Protein AF-A0A2V6ACU4-F1 (afdb_monomer_lite)

pLDDT: mean 96.36, std 3.29, range [77.06, 98.81]

Sequence (181 aa):
MYVSWNDFAVGGGALFVRVSTDNGLTWTPHQLTTGTPFIRDVQITGDLVTGDVYVAGMDEGGGGLAGPRSNLMFRSTDGGNTWTNTYTGPTFSGPGTGLCDSNSYFATMFGTYWRHMGWGEPAAFNHVVSYVYAQHGAGADAGDVFYIRSTDSGQTFSAPLKLNTDTTTRPQWQPNLSVSP

Radius of gyration: 16.48 Å; chains: 1; bounding box: 37×34×44 Å

Foldseek 3Di:
DKDWFFDCVFLRTWIKMWADPPVPPDTDIDTDGRVVPPKGFQDKEAAPPQRKIKTKIKRLQQAAFADQIWIWIWMDNDRPPDIDTQDIGGGAGFAAPAAAPVDRNFHHHPPNDHTDGFGWEWYHYDQKIKIKTWGADPDLQRIFIWIWMDNHNRNDIDDTDTDDDDPDSRHDGDDYDYDDD

Secondary structure (DSSP, 8-state):
-EEEEEETTSTTTEEEEEE-SSTTS--EEEE---SSS-EEEEEEEEBTTT--EEEEEEE-TTSTTT--BEEEEEEESSTTS--EEEEEPPPBPPP-SEEETTEEEEEESSTTS-B--S-EEEEEETTEEEEEEEE--STT---EEEEEEESSTTSS-PPPEE----SS-PPP---------

Structure (mmCIF, N/CA/C/O backbone):
data_AF-A0A2V6ACU4-F1
#
_entry.id   AF-A0A2V6ACU4-F1
#
loop_
_atom_site.group_PDB
_atom_site.id
_atom_site.type_symbol
_atom_site.label_atom_id
_atom_site.label_alt_id
_atom_site.label_comp_id
_atom_site.label_asym_id
_atom_site.label_entity_id
_atom_site.label_seq_id
_atom_site.pdbx_PDB_ins_code
_atom_site.Cartn_x
_atom_site.Cartn_y
_atom_site.Cartn_z
_atom_site.occupancy
_atom_site.B_iso_or_equiv
_atom_site.auth_seq_id
_atom_site.auth_comp_id
_atom_site.auth_asym_id
_atom_site.auth_atom_id
_atom_site.pdbx_PDB_model_num
ATOM 1 N N . MET A 1 1 ? -15.542 4.343 11.867 1.00 96.69 1 MET A N 1
ATOM 2 C CA . MET A 1 1 ? -14.751 5.086 10.859 1.00 96.69 1 MET A CA 1
ATOM 3 C C . MET A 1 1 ? -13.282 4.934 11.194 1.00 96.69 1 MET A C 1
ATOM 5 O O . MET A 1 1 ? -12.945 4.947 12.373 1.00 96.69 1 MET A O 1
ATOM 9 N N . TYR A 1 2 ? -12.436 4.810 10.175 1.00 98.19 2 TYR A N 1
ATOM 10 C CA . TYR A 1 2 ? -10.999 4.599 10.325 1.00 98.19 2 TYR A CA 1
ATOM 11 C C . TYR A 1 2 ? -10.250 5.554 9.400 1.00 98.19 2 TYR A C 1
ATOM 13 O O . TYR A 1 2 ? -10.695 5.786 8.278 1.00 98.19 2 TYR A O 1
ATOM 21 N N . VAL A 1 3 ? -9.139 6.110 9.876 1.00 98.12 3 VAL A N 1
ATOM 22 C CA . VAL A 1 3 ? -8.215 6.930 9.079 1.00 98.12 3 VAL A CA 1
ATOM 23 C C . VAL A 1 3 ? -6.801 6.489 9.422 1.00 98.12 3 VAL A C 1
ATOM 25 O O . VAL A 1 3 ? -6.500 6.378 10.609 1.00 98.12 3 VAL A O 1
ATOM 28 N N . SER A 1 4 ? -5.953 6.256 8.422 1.00 98.50 4 SER A N 1
ATOM 29 C CA . SER A 1 4 ? -4.533 5.939 8.596 1.00 98.50 4 SER A CA 1
ATOM 30 C C . SER A 1 4 ? -3.637 7.020 7.985 1.00 98.50 4 SER A C 1
ATOM 32 O O . SER A 1 4 ? -4.083 7.783 7.127 1.00 98.50 4 SER A O 1
ATOM 34 N N . TRP A 1 5 ? -2.425 7.174 8.526 1.00 98.56 5 TRP A N 1
ATOM 35 C CA . TRP A 1 5 ? -1.389 8.075 8.004 1.00 98.56 5 TRP A CA 1
ATOM 36 C C . TRP A 1 5 ? -0.023 7.767 8.632 1.00 98.56 5 TRP A C 1
ATOM 38 O O . TRP A 1 5 ? 0.079 7.076 9.649 1.00 98.56 5 TRP A O 1
ATOM 48 N N . ASN A 1 6 ? 1.040 8.346 8.067 1.00 98.25 6 ASN A N 1
ATOM 49 C CA . ASN A 1 6 ? 2.339 8.435 8.735 1.00 98.25 6 ASN A CA 1
ATOM 50 C C . ASN A 1 6 ? 2.443 9.702 9.596 1.00 98.25 6 ASN A C 1
ATOM 52 O O . ASN A 1 6 ? 2.378 10.814 9.068 1.00 98.25 6 ASN A O 1
ATOM 56 N N . ASP A 1 7 ? 2.675 9.554 10.899 1.00 98.06 7 ASP A N 1
ATOM 57 C CA . ASP A 1 7 ? 3.031 10.652 11.798 1.00 98.06 7 ASP A CA 1
ATOM 58 C C . ASP A 1 7 ? 4.554 10.866 11.816 1.00 98.06 7 ASP A C 1
ATOM 60 O O . ASP A 1 7 ? 5.316 10.119 12.437 1.00 98.06 7 ASP A O 1
ATOM 64 N N . PHE A 1 8 ? 5.006 11.914 11.126 1.00 97.00 8 PHE A N 1
ATOM 65 C CA . PHE A 1 8 ? 6.423 12.276 11.029 1.00 97.00 8 PHE A CA 1
ATOM 66 C C . PHE A 1 8 ? 7.002 12.887 12.313 1.00 97.00 8 PHE A C 1
ATOM 68 O O . PHE A 1 8 ? 8.222 13.021 12.411 1.00 97.00 8 PHE A O 1
ATOM 75 N N . ALA A 1 9 ? 6.173 13.215 13.311 1.00 97.38 9 ALA A N 1
ATOM 76 C CA .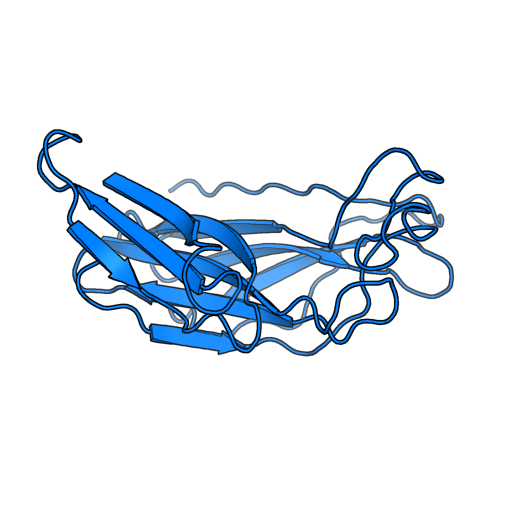 ALA A 1 9 ? 6.659 13.629 14.626 1.00 97.38 9 ALA A CA 1
ATOM 77 C C . ALA A 1 9 ? 7.165 12.441 15.468 1.00 97.38 9 ALA A C 1
ATOM 79 O O . ALA A 1 9 ? 7.879 12.649 16.449 1.00 97.38 9 ALA A O 1
ATOM 80 N N . VAL A 1 10 ? 6.839 11.199 15.085 1.00 97.94 10 VAL A N 1
ATOM 81 C CA . VAL A 1 10 ? 7.218 9.980 15.812 1.00 97.94 10 VAL A CA 1
ATOM 82 C C . VAL A 1 10 ? 8.176 9.147 14.965 1.00 97.94 10 VAL A C 1
ATOM 84 O O . VAL A 1 10 ? 7.810 8.635 13.908 1.00 97.94 10 VAL A O 1
ATOM 87 N N . GLY A 1 11 ? 9.428 9.029 15.418 1.00 95.06 11 GLY A N 1
ATOM 88 C CA . GLY A 1 11 ? 10.440 8.163 14.796 1.00 95.06 11 GLY A CA 1
ATOM 89 C C . GLY A 1 11 ? 10.733 8.451 13.319 1.00 95.06 11 GLY A C 1
ATOM 90 O O . GLY A 1 11 ? 11.229 7.574 12.628 1.00 95.06 11 GLY A O 1
ATOM 91 N N . GLY A 1 12 ? 10.412 9.650 12.817 1.00 93.75 12 GLY A N 1
ATOM 92 C CA . GLY A 1 12 ? 10.589 10.013 11.408 1.00 93.75 12 GLY A CA 1
ATOM 93 C C . GLY A 1 12 ? 9.484 9.525 10.462 1.00 93.75 12 GLY A C 1
ATOM 94 O O . GLY A 1 12 ? 9.652 9.662 9.253 1.00 93.75 12 GLY A O 1
ATOM 95 N N . GLY A 1 13 ? 8.364 8.997 10.978 1.00 97.19 13 GLY A N 1
ATOM 96 C CA . GLY A 1 13 ? 7.211 8.586 10.164 1.00 97.19 13 GLY A CA 1
ATOM 97 C C . GLY A 1 13 ? 6.534 7.294 10.624 1.00 97.19 13 GLY A C 1
ATOM 98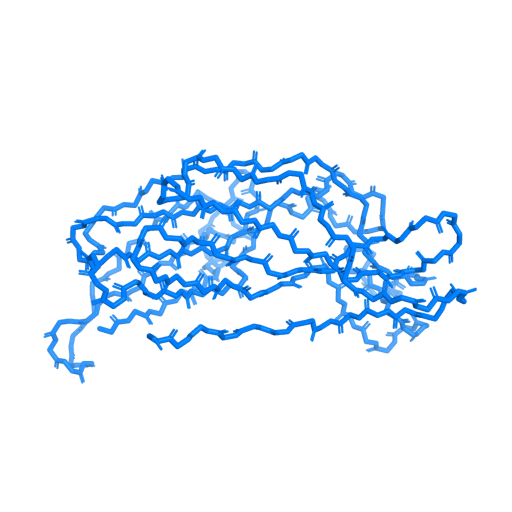 O O . GLY A 1 13 ? 6.348 6.379 9.826 1.00 97.19 13 GLY A O 1
ATOM 99 N N . ALA A 1 14 ? 6.167 7.191 11.899 1.00 98.31 14 ALA A N 1
ATOM 100 C CA . ALA A 1 14 ? 5.407 6.053 12.413 1.00 98.31 14 ALA A CA 1
ATOM 101 C C . ALA A 1 14 ? 4.034 5.922 11.736 1.00 98.31 14 ALA A C 1
ATOM 103 O O . ALA A 1 14 ? 3.378 6.920 11.452 1.00 98.31 14 ALA A O 1
ATOM 104 N N . LEU A 1 15 ? 3.576 4.695 11.502 1.00 98.50 15 LEU A N 1
ATOM 105 C CA . LEU A 1 15 ? 2.238 4.413 10.987 1.00 98.50 15 LEU A CA 1
ATOM 106 C C . LEU A 1 15 ? 1.217 4.527 12.123 1.00 98.50 15 LEU A C 1
ATOM 108 O O . LEU A 1 15 ? 1.403 3.933 13.188 1.00 98.50 15 LEU A O 1
ATOM 112 N N . PHE A 1 16 ? 0.141 5.266 11.884 1.00 98.50 16 PHE A N 1
ATOM 113 C CA . PHE A 1 16 ? -0.937 5.507 12.835 1.00 98.50 16 PHE A CA 1
ATOM 114 C C . PHE A 1 16 ? -2.301 5.216 12.222 1.00 98.50 16 PHE A C 1
ATOM 116 O O . PHE A 1 16 ? -2.499 5.348 11.017 1.00 98.50 16 PHE A O 1
ATOM 123 N N . VAL A 1 17 ? -3.253 4.887 13.094 1.00 98.62 17 VAL A N 1
ATOM 124 C CA . VAL A 1 17 ? -4.685 4.859 12.806 1.00 98.62 17 VAL A CA 1
ATOM 125 C C . VAL A 1 17 ? -5.423 5.691 13.854 1.00 98.62 17 VAL A C 1
ATOM 127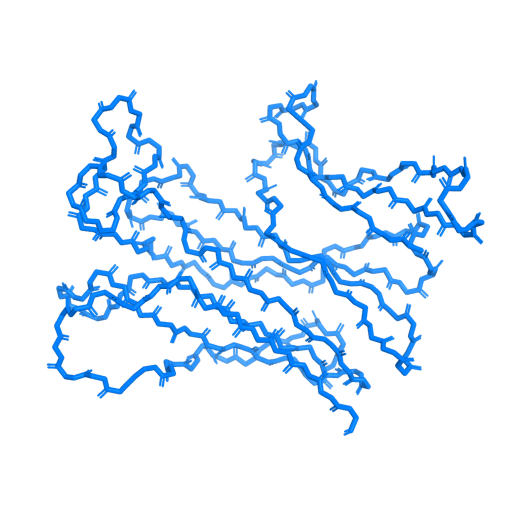 O O . VAL A 1 17 ? -5.065 5.693 15.031 1.00 98.62 17 VAL A O 1
ATOM 130 N N . ARG A 1 18 ? -6.488 6.388 13.455 1.00 98.12 18 ARG A N 1
ATOM 131 C CA . ARG A 1 18 ? -7.514 6.905 14.368 1.00 98.12 18 ARG A CA 1
ATOM 132 C C . ARG A 1 18 ? -8.840 6.223 14.097 1.00 98.12 18 ARG A C 1
ATOM 134 O O . ARG A 1 18 ? -9.245 6.067 12.945 1.00 98.12 18 ARG A O 1
ATOM 141 N N . VAL A 1 19 ? -9.519 5.862 15.178 1.00 98.38 19 VAL A N 1
ATOM 142 C CA . VAL A 1 19 ? -10.801 5.160 15.154 1.00 98.38 19 VAL A CA 1
ATOM 143 C C . VAL A 1 19 ? -11.874 6.059 15.742 1.00 98.38 19 VAL A C 1
ATOM 145 O O . VAL A 1 19 ? -11.683 6.627 16.814 1.00 98.38 19 VAL A O 1
ATOM 148 N N . SER A 1 20 ? -13.006 6.164 15.054 1.00 98.06 20 SER A N 1
ATOM 149 C CA . SER A 1 20 ? -14.219 6.784 15.586 1.00 98.06 20 SER A CA 1
ATOM 150 C C . SER A 1 20 ? -15.378 5.796 15.538 1.00 98.06 20 SER A C 1
ATOM 152 O O . SER A 1 20 ? -15.637 5.167 14.503 1.00 98.06 20 SER A O 1
ATOM 154 N N . THR A 1 21 ? -16.089 5.688 16.656 1.00 96.31 21 THR A N 1
ATOM 155 C CA . THR A 1 21 ? -17.291 4.857 16.835 1.00 96.31 21 THR A CA 1
ATOM 156 C C . THR A 1 21 ? -18.567 5.692 16.964 1.00 96.31 21 THR A C 1
ATOM 158 O O . THR A 1 21 ? -19.654 5.141 17.105 1.00 96.31 21 THR A O 1
ATOM 161 N N . ASP A 1 22 ? -18.451 7.017 16.876 1.00 97.00 22 ASP A N 1
ATOM 162 C CA . ASP A 1 22 ? -19.513 7.994 17.120 1.00 97.00 22 ASP A CA 1
ATOM 163 C C . ASP A 1 22 ? -19.702 8.948 15.928 1.00 97.00 22 ASP A C 1
ATOM 165 O O . ASP A 1 22 ? -19.968 10.137 16.088 1.00 97.00 22 ASP A O 1
ATOM 169 N N . ASN A 1 23 ? -19.576 8.412 14.710 1.00 96.00 23 ASN A N 1
ATOM 170 C CA . ASN A 1 23 ? -19.744 9.147 13.448 1.00 96.00 23 ASN A CA 1
ATOM 171 C C . ASN A 1 23 ? -18.800 10.356 13.294 1.00 96.00 23 ASN A C 1
ATOM 173 O O . ASN A 1 23 ? -19.163 11.370 12.701 1.00 96.00 23 ASN A O 1
ATOM 177 N N . GLY A 1 24 ? -17.577 10.239 13.809 1.00 97.62 24 GLY A N 1
ATOM 178 C CA . GLY A 1 24 ? -16.514 11.230 13.652 1.00 97.62 24 GLY A CA 1
ATOM 179 C C . GLY A 1 24 ? -16.494 12.330 14.712 1.00 97.62 24 GLY A C 1
ATOM 180 O O . GLY A 1 24 ? -15.697 13.259 14.565 1.00 97.62 24 GLY A O 1
ATOM 181 N N . LEU A 1 25 ? -17.324 12.245 15.761 1.00 98.00 25 LEU A N 1
ATOM 182 C CA . LEU A 1 25 ? -17.346 13.227 16.852 1.00 98.00 25 LEU A CA 1
ATOM 183 C C . LEU A 1 25 ? -16.102 13.114 17.744 1.00 98.00 25 LEU A C 1
ATOM 185 O O . LEU A 1 25 ? -15.526 14.135 18.124 1.00 98.00 25 LEU A O 1
ATOM 189 N N . THR A 1 26 ? -15.653 11.895 18.040 1.00 98.12 26 THR A N 1
ATOM 190 C CA . THR A 1 26 ? -14.419 11.626 18.783 1.00 98.12 26 THR A CA 1
ATOM 191 C C . THR A 1 26 ? -13.554 10.591 18.070 1.00 98.12 26 THR A C 1
ATOM 193 O O . THR A 1 26 ? -14.033 9.780 17.277 1.00 98.12 26 THR A O 1
ATOM 196 N N . TRP A 1 27 ? -12.242 10.659 18.319 1.00 98.31 27 TRP A N 1
ATOM 197 C CA . TRP A 1 27 ? -11.245 9.819 17.659 1.00 98.31 27 TRP A CA 1
ATOM 198 C C . TRP A 1 27 ? -10.205 9.309 18.655 1.00 98.31 27 TRP A C 1
ATOM 200 O O . TRP A 1 27 ? -9.500 10.109 19.274 1.00 98.31 27 TRP A O 1
ATOM 210 N N . THR A 1 28 ? -10.054 7.991 18.746 1.00 98.25 28 THR A N 1
ATOM 211 C CA . THR A 1 28 ? -9.015 7.332 19.549 1.00 98.25 28 THR A CA 1
ATOM 212 C C . THR A 1 28 ? -7.798 7.023 18.671 1.00 98.25 28 THR A C 1
ATOM 214 O O . THR A 1 28 ? -7.969 6.406 17.616 1.00 98.25 28 THR A O 1
ATOM 217 N N . PRO A 1 29 ? -6.578 7.468 19.033 1.00 97.62 29 PRO A N 1
ATOM 218 C CA . PRO A 1 29 ? -5.369 7.190 18.261 1.00 97.62 29 PRO A CA 1
ATOM 219 C C . PRO A 1 29 ? -4.735 5.840 18.621 1.00 97.62 29 PRO A C 1
ATOM 221 O O . PRO A 1 29 ? -4.661 5.471 19.790 1.00 97.62 29 PRO A O 1
ATOM 224 N N . HIS A 1 30 ? -4.191 5.159 17.614 1.00 98.19 30 HIS A N 1
ATOM 225 C CA . HIS A 1 30 ? -3.452 3.906 17.735 1.00 98.19 30 HIS A CA 1
ATOM 226 C C . HIS A 1 30 ? -2.182 3.975 16.880 1.00 98.19 30 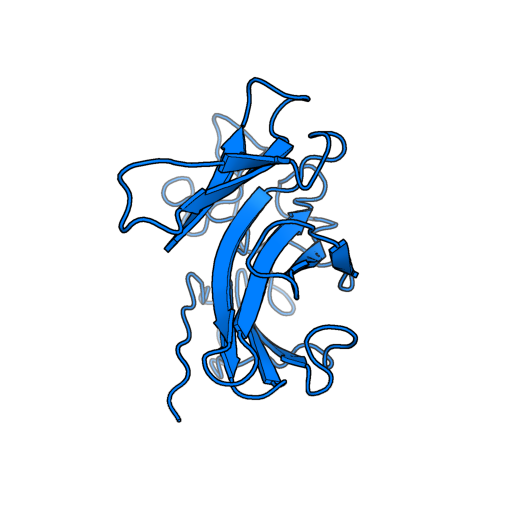HIS A C 1
ATOM 228 O O . HIS A 1 30 ? -2.241 4.261 15.685 1.00 98.19 30 HIS A O 1
ATOM 234 N N . GLN A 1 31 ? -1.030 3.719 17.496 1.00 98.19 31 GLN A N 1
ATOM 235 C CA . GLN A 1 31 ? 0.261 3.640 16.815 1.00 98.19 31 GLN A CA 1
ATOM 236 C C . GLN A 1 31 ? 0.522 2.193 16.380 1.00 98.19 31 GLN A C 1
ATOM 238 O O . GLN A 1 31 ? 0.488 1.292 17.214 1.00 98.19 31 GLN A O 1
ATOM 243 N N . LEU A 1 32 ? 0.795 1.968 15.094 1.00 98.50 32 LEU A N 1
ATOM 244 C CA . LEU A 1 32 ? 1.036 0.636 14.521 1.00 98.50 32 LEU A CA 1
ATOM 245 C C . LEU A 1 32 ? 2.533 0.320 14.407 1.00 98.50 32 LEU A C 1
ATOM 247 O O . LEU A 1 32 ? 2.934 -0.833 14.549 1.00 98.50 32 LEU A O 1
ATOM 251 N N . THR A 1 33 ? 3.368 1.331 14.148 1.00 98.50 33 THR A N 1
ATOM 252 C CA . THR A 1 33 ? 4.829 1.173 14.034 1.00 98.50 33 THR A CA 1
ATOM 253 C C . THR A 1 33 ? 5.568 2.270 14.791 1.00 98.50 33 THR A C 1
ATOM 255 O O . THR A 1 33 ? 4.984 3.267 15.199 1.00 98.50 33 THR A O 1
ATOM 258 N N . THR A 1 34 ? 6.870 2.105 15.013 1.00 97.44 34 THR A N 1
ATOM 259 C CA . THR A 1 34 ? 7.704 3.069 15.758 1.00 97.44 34 THR A CA 1
ATOM 260 C C . THR A 1 34 ? 8.276 4.191 14.891 1.00 97.44 34 THR A C 1
ATOM 262 O O . THR A 1 34 ? 8.815 5.147 15.439 1.00 97.44 34 THR A O 1
ATOM 265 N N . GLY A 1 35 ? 8.183 4.072 13.561 1.00 95.81 35 GLY A N 1
ATOM 266 C CA . GLY A 1 35 ? 8.885 4.923 12.590 1.00 95.81 35 GLY A CA 1
ATOM 267 C C . GLY A 1 35 ? 10.276 4.406 12.198 1.00 95.81 35 GLY A C 1
ATOM 268 O O . GLY A 1 35 ? 10.830 4.861 11.201 1.00 95.81 35 GLY A O 1
ATOM 269 N N . THR A 1 36 ? 10.801 3.400 12.913 1.00 94.25 36 THR A N 1
ATOM 270 C CA . THR A 1 36 ? 12.097 2.767 12.622 1.00 94.25 36 THR A CA 1
ATOM 271 C C . THR A 1 36 ? 11.947 1.237 12.566 1.00 94.25 36 THR A C 1
ATOM 273 O O . THR A 1 36 ? 11.817 0.617 13.626 1.00 94.25 36 THR A O 1
ATOM 276 N N . PRO A 1 37 ? 11.994 0.600 11.377 1.00 94.69 37 PRO A N 1
ATOM 277 C CA . PRO A 1 37 ? 12.134 1.219 10.055 1.00 94.69 37 PRO A CA 1
ATOM 278 C C . PRO A 1 37 ? 10.903 2.053 9.663 1.00 94.69 37 PRO A C 1
ATOM 280 O O . PRO A 1 37 ? 9.819 1.890 10.231 1.00 94.69 37 PRO A O 1
ATOM 283 N N . PHE A 1 38 ? 11.075 2.946 8.685 1.00 97.06 38 PHE A N 1
ATOM 284 C CA . PHE A 1 38 ? 9.966 3.720 8.135 1.00 97.06 38 PHE A CA 1
ATOM 285 C C . PHE A 1 38 ? 9.046 2.796 7.329 1.00 97.06 38 PHE A C 1
ATOM 287 O O . PHE A 1 38 ? 9.449 2.251 6.303 1.00 97.06 38 PHE A O 1
ATOM 294 N N . ILE A 1 39 ? 7.805 2.650 7.793 1.00 98.25 39 ILE A N 1
ATOM 295 C CA . ILE A 1 39 ? 6.750 1.922 7.086 1.00 98.25 39 ILE A CA 1
ATOM 296 C C . ILE A 1 39 ? 5.749 2.945 6.582 1.00 98.25 39 ILE A C 1
ATOM 298 O O . ILE A 1 39 ? 5.029 3.552 7.375 1.00 98.25 39 ILE A O 1
ATOM 302 N N . ARG A 1 40 ? 5.695 3.135 5.269 1.00 98.06 40 ARG A N 1
ATOM 303 C CA . ARG A 1 40 ? 4.747 4.045 4.645 1.00 98.06 40 ARG A CA 1
ATOM 304 C C . ARG A 1 40 ? 3.321 3.526 4.792 1.00 98.06 40 ARG A C 1
ATOM 306 O O . ARG A 1 40 ? 3.058 2.365 4.496 1.00 98.06 40 ARG A O 1
ATOM 313 N N . ASP A 1 41 ? 2.421 4.420 5.176 1.00 98.50 41 ASP A N 1
ATOM 314 C CA . ASP A 1 41 ? 0.981 4.245 5.033 1.00 98.50 41 ASP A CA 1
ATOM 315 C C . ASP A 1 41 ? 0.621 4.181 3.547 1.00 98.50 41 ASP A C 1
ATOM 317 O O . ASP A 1 41 ? 0.914 5.116 2.794 1.00 98.50 41 ASP A O 1
ATOM 321 N N . VAL A 1 42 ? 0.040 3.062 3.115 1.00 98.12 42 VAL A N 1
ATOM 322 C CA . VAL A 1 42 ? -0.405 2.896 1.731 1.00 98.12 42 VAL A CA 1
ATOM 323 C C . VAL A 1 42 ? -1.884 3.229 1.637 1.00 98.12 42 VAL A C 1
ATOM 325 O O . VAL A 1 42 ? -2.216 4.237 1.020 1.00 98.12 42 VAL A O 1
ATOM 328 N N . GLN A 1 43 ? -2.743 2.399 2.233 1.00 97.94 43 GLN A N 1
ATOM 329 C CA . GLN A 1 43 ? -4.205 2.516 2.221 1.00 97.94 43 GLN A CA 1
ATOM 330 C C . GLN A 1 43 ? -4.824 1.639 3.325 1.00 97.94 43 GLN A C 1
ATOM 332 O O . GLN A 1 43 ? -4.162 0.757 3.879 1.00 97.94 43 GLN A O 1
ATOM 337 N N . ILE A 1 44 ? -6.113 1.841 3.607 1.00 98.50 44 ILE A N 1
ATOM 338 C CA . ILE A 1 44 ? -6.884 1.131 4.638 1.00 98.50 44 ILE A CA 1
ATOM 339 C C . ILE A 1 44 ? -8.209 0.601 4.069 1.00 98.50 44 ILE A C 1
ATOM 341 O O . ILE A 1 44 ? -8.887 1.293 3.318 1.00 98.50 44 ILE A O 1
ATOM 345 N N . THR A 1 45 ? -8.615 -0.608 4.464 1.00 98.19 45 THR A N 1
ATOM 346 C CA . THR A 1 45 ? -9.897 -1.226 4.074 1.00 98.19 45 THR A CA 1
ATOM 347 C C . THR A 1 45 ? -10.534 -1.973 5.246 1.00 98.19 45 THR A C 1
ATOM 349 O O . THR A 1 45 ? -9.842 -2.424 6.156 1.00 98.19 45 THR A O 1
ATOM 352 N N . GLY A 1 46 ? -11.857 -2.146 5.216 1.00 97.62 46 GLY A N 1
ATOM 353 C CA . GLY A 1 46 ? -12.586 -3.039 6.123 1.00 97.62 46 GLY A CA 1
ATOM 354 C C . GLY A 1 46 ? -13.119 -4.274 5.399 1.00 97.62 46 GLY A C 1
ATOM 355 O O . GLY A 1 46 ? -13.383 -4.214 4.200 1.00 97.62 46 GLY A O 1
ATOM 356 N N . ASP A 1 47 ? -13.290 -5.372 6.128 1.00 98.00 47 ASP A N 1
ATOM 357 C CA . ASP A 1 47 ? -14.067 -6.536 5.704 1.00 98.00 47 ASP A CA 1
ATOM 358 C C . ASP A 1 47 ? -15.492 -6.403 6.256 1.00 98.00 47 ASP A C 1
ATOM 360 O O . ASP A 1 47 ? -15.716 -6.437 7.468 1.00 98.00 47 ASP A O 1
ATOM 364 N N . LEU A 1 48 ? -16.468 -6.238 5.361 1.00 95.62 48 LEU A N 1
ATOM 365 C CA . LEU A 1 48 ? -17.867 -6.036 5.743 1.00 95.62 48 LEU A CA 1
ATOM 366 C C . LEU A 1 48 ? -18.465 -7.235 6.499 1.00 95.62 48 LEU A C 1
ATOM 368 O O . LEU A 1 48 ? -19.389 -7.052 7.288 1.00 95.62 48 LEU A O 1
ATOM 372 N N . VAL A 1 49 ? -17.980 -8.452 6.242 1.00 97.62 49 VAL A N 1
ATOM 373 C CA . VAL A 1 49 ? -18.564 -9.677 6.802 1.00 97.62 49 VAL A CA 1
ATOM 374 C C . VAL A 1 49 ? -17.983 -9.979 8.176 1.00 97.62 49 VAL A C 1
ATOM 376 O O . VAL A 1 49 ? -18.731 -10.323 9.090 1.00 97.62 49 VAL A O 1
ATOM 379 N N . THR A 1 50 ? -16.666 -9.847 8.337 1.00 97.75 50 THR A N 1
ATOM 380 C CA . THR A 1 50 ? -15.991 -10.190 9.599 1.00 97.75 50 THR A CA 1
ATOM 381 C C . THR A 1 50 ? -15.886 -9.007 10.560 1.00 97.75 50 THR A C 1
ATOM 383 O O . THR A 1 50 ? -15.767 -9.211 11.766 1.00 97.75 50 THR A O 1
ATOM 386 N N . GLY A 1 51 ? -15.939 -7.775 10.045 1.00 97.25 51 GLY A N 1
ATOM 387 C CA . GLY A 1 51 ? -15.648 -6.562 10.809 1.00 97.25 51 GLY A CA 1
ATOM 388 C C . GLY A 1 51 ? -14.151 -6.310 11.017 1.00 97.25 51 GLY A C 1
ATOM 389 O O . GLY A 1 51 ? -13.793 -5.359 11.714 1.00 97.25 51 GLY A O 1
ATOM 390 N N . ASP A 1 52 ? -13.281 -7.132 10.423 1.00 98.56 52 ASP A N 1
ATOM 391 C CA . ASP A 1 52 ? -11.838 -6.911 10.461 1.00 98.56 52 ASP A CA 1
ATOM 392 C C . ASP A 1 52 ? -11.457 -5.653 9.677 1.00 98.56 52 ASP A C 1
ATOM 394 O O . ASP A 1 52 ? -12.082 -5.297 8.675 1.00 98.56 52 ASP A O 1
ATOM 398 N N . VAL A 1 53 ? -10.380 -5.000 10.102 1.00 98.69 53 VAL A N 1
ATOM 399 C CA . VAL A 1 53 ? -9.834 -3.823 9.420 1.00 98.69 53 VAL A CA 1
ATOM 400 C C . VAL A 1 53 ? -8.379 -4.069 9.081 1.00 98.69 53 VAL A C 1
ATOM 402 O O . VAL A 1 53 ? -7.626 -4.597 9.897 1.00 98.69 53 VAL A O 1
ATOM 405 N N . TYR A 1 54 ? -7.987 -3.668 7.879 1.00 98.75 54 TYR A N 1
ATOM 406 C CA . TYR A 1 54 ? -6.673 -3.909 7.311 1.00 98.75 54 TYR A CA 1
ATOM 407 C C . TYR A 1 54 ? -6.020 -2.599 6.889 1.00 98.75 54 TYR A C 1
ATOM 409 O O . TYR A 1 54 ? -6.645 -1.796 6.202 1.00 98.75 54 TYR A O 1
ATOM 417 N N . VAL A 1 55 ? -4.754 -2.409 7.250 1.00 98.81 55 VAL A N 1
ATOM 418 C CA . VAL A 1 55 ? -3.911 -1.321 6.742 1.00 98.81 55 VAL A CA 1
ATOM 419 C C . VAL A 1 55 ? -2.789 -1.935 5.922 1.00 98.81 55 VAL A C 1
ATOM 421 O O . VAL A 1 55 ? -1.980 -2.708 6.444 1.00 98.81 55 VAL A O 1
ATOM 424 N N . ALA A 1 56 ? -2.733 -1.580 4.642 1.00 98.75 56 ALA A N 1
ATOM 425 C CA . ALA A 1 56 ? -1.583 -1.868 3.808 1.00 98.75 56 ALA A CA 1
ATOM 426 C C . ALA A 1 56 ? -0.460 -0.889 4.165 1.00 98.75 56 ALA A C 1
ATOM 428 O O . ALA A 1 56 ? -0.656 0.328 4.205 1.00 98.75 56 ALA A O 1
ATOM 429 N N . GLY A 1 57 ? 0.725 -1.434 4.414 1.00 98.62 57 GLY A N 1
ATOM 430 C CA . GLY A 1 57 ? 1.944 -0.665 4.616 1.00 98.62 57 GLY A CA 1
ATOM 431 C C . GLY A 1 57 ? 3.016 -1.061 3.610 1.00 98.62 57 GLY A C 1
ATOM 432 O O . GLY A 1 57 ? 2.941 -2.118 2.984 1.00 98.62 57 GLY A O 1
ATOM 433 N N . MET A 1 58 ? 4.044 -0.232 3.474 1.00 98.56 58 MET A N 1
ATOM 434 C CA . MET A 1 58 ? 5.225 -0.568 2.682 1.00 98.56 58 MET A CA 1
ATOM 435 C C . MET A 1 58 ? 6.497 -0.168 3.419 1.00 98.56 58 MET A C 1
ATOM 437 O O . MET A 1 58 ? 6.682 1.004 3.742 1.00 98.56 58 MET A O 1
ATOM 441 N N . ASP A 1 59 ? 7.397 -1.126 3.628 1.00 98.06 59 ASP A N 1
ATOM 442 C CA . ASP A 1 59 ? 8.797 -0.790 3.861 1.00 98.06 59 ASP A CA 1
ATOM 443 C C . ASP A 1 59 ? 9.392 -0.385 2.510 1.00 98.06 59 ASP A C 1
ATOM 445 O O . ASP A 1 59 ? 9.471 -1.196 1.583 1.00 98.06 59 ASP A O 1
ATOM 449 N N . GLU A 1 60 ? 9.754 0.888 2.368 1.00 97.06 60 GLU A N 1
ATOM 450 C CA . GLU A 1 60 ? 10.308 1.416 1.120 1.00 97.06 60 GLU A CA 1
ATOM 451 C C . GLU A 1 60 ? 11.791 1.050 0.935 1.00 97.06 60 GLU A C 1
ATOM 453 O O . GLU A 1 60 ? 12.369 1.394 -0.098 1.00 97.06 60 GLU A O 1
ATOM 458 N N . GLY A 1 61 ? 12.420 0.364 1.899 1.00 95.50 61 GLY A N 1
ATOM 459 C CA . GLY A 1 61 ? 13.773 -0.181 1.768 1.00 95.50 61 GLY A CA 1
ATOM 460 C C . GLY A 1 61 ? 14.857 0.880 1.571 1.00 95.50 61 GLY A C 1
ATOM 461 O O . GLY A 1 61 ? 15.874 0.609 0.941 1.00 95.50 61 GLY A O 1
ATOM 462 N N . GLY A 1 62 ? 14.626 2.106 2.056 1.00 94.38 62 GLY A N 1
ATOM 463 C CA . GLY A 1 62 ? 15.492 3.267 1.809 1.00 94.38 62 GLY A CA 1
ATOM 464 C C . GLY A 1 62 ? 15.162 4.060 0.536 1.00 94.38 62 GLY A C 1
ATOM 465 O O . GLY A 1 62 ? 15.853 5.030 0.227 1.00 94.38 62 GLY A O 1
ATOM 466 N N . GLY A 1 63 ? 14.095 3.695 -0.176 1.00 95.69 63 GLY A N 1
ATOM 467 C CA . GLY A 1 63 ? 13.628 4.384 -1.372 1.00 95.69 63 GLY A CA 1
ATOM 468 C C . GLY A 1 63 ? 14.392 3.983 -2.638 1.00 95.69 63 GLY A C 1
ATOM 469 O O . GLY A 1 63 ? 14.851 2.851 -2.782 1.00 95.69 63 GLY A O 1
ATOM 470 N N . GLY A 1 64 ? 14.484 4.897 -3.603 1.00 96.00 64 GLY A N 1
ATOM 471 C CA . GLY A 1 64 ? 15.183 4.677 -4.871 1.00 96.00 64 GLY A CA 1
ATOM 472 C C . GLY A 1 64 ? 14.573 3.562 -5.732 1.00 96.00 64 GLY A C 1
ATOM 473 O O . GLY A 1 64 ? 13.457 3.122 -5.486 1.00 96.00 64 GLY A O 1
ATOM 474 N N . LEU A 1 65 ? 15.280 3.098 -6.766 1.00 94.69 65 LEU A N 1
ATOM 475 C CA . LEU A 1 65 ? 14.750 2.092 -7.708 1.00 94.69 65 LEU A CA 1
ATOM 476 C C . LEU A 1 65 ? 15.065 0.645 -7.304 1.00 94.69 65 LEU A C 1
ATOM 478 O O . LEU A 1 65 ? 14.285 -0.259 -7.580 1.00 94.69 65 LEU A O 1
ATOM 482 N N . ALA A 1 66 ? 16.191 0.410 -6.631 1.00 93.12 66 ALA A N 1
ATOM 483 C CA . ALA A 1 66 ? 16.689 -0.945 -6.396 1.00 93.12 66 ALA A CA 1
ATOM 484 C C . ALA A 1 66 ? 15.850 -1.749 -5.383 1.00 93.12 66 ALA A C 1
ATOM 486 O O . ALA A 1 66 ? 15.809 -2.977 -5.468 1.00 93.12 66 ALA A O 1
ATOM 487 N N . GLY A 1 67 ? 15.158 -1.072 -4.460 1.00 90.44 67 GLY A N 1
ATOM 488 C CA . GLY A 1 67 ? 14.602 -1.693 -3.256 1.00 90.44 67 GLY A CA 1
ATOM 489 C C . GLY A 1 67 ? 15.667 -1.842 -2.158 1.00 90.44 67 GLY A C 1
ATOM 490 O O . GLY A 1 67 ? 16.665 -1.120 -2.202 1.00 90.44 67 GLY A O 1
ATOM 491 N N . PRO A 1 68 ? 15.500 -2.760 -1.187 1.00 96.06 68 PRO A N 1
ATOM 492 C CA . PRO A 1 68 ? 14.515 -3.845 -1.137 1.00 96.06 68 PRO A CA 1
ATOM 493 C C . PRO A 1 68 ? 13.173 -3.397 -0.535 1.00 96.06 68 PRO A C 1
ATOM 495 O O . PRO A 1 68 ? 13.034 -3.313 0.682 1.00 96.06 68 PRO A O 1
ATOM 498 N N . ARG A 1 69 ? 12.162 -3.142 -1.372 1.00 97.44 69 ARG A N 1
ATOM 499 C CA . ARG A 1 69 ? 10.819 -2.782 -0.887 1.00 97.44 69 ARG A CA 1
ATOM 500 C C . ARG A 1 69 ? 10.058 -4.021 -0.463 1.00 97.44 69 ARG A C 1
ATOM 502 O O . ARG A 1 69 ? 10.206 -5.048 -1.113 1.00 97.44 69 ARG A O 1
ATOM 509 N N . SER A 1 70 ? 9.216 -3.936 0.560 1.00 98.06 70 SER A N 1
ATOM 510 C CA . SER A 1 70 ? 8.303 -5.026 0.920 1.00 98.06 70 SER A CA 1
ATOM 511 C C . SER A 1 70 ? 6.924 -4.492 1.290 1.00 98.06 70 SER A C 1
ATOM 513 O O . SER A 1 70 ? 6.796 -3.433 1.901 1.00 98.06 70 SER A O 1
ATOM 515 N N . ASN A 1 71 ? 5.885 -5.226 0.893 1.00 98.44 71 ASN A N 1
ATOM 516 C CA . ASN A 1 71 ? 4.506 -4.923 1.271 1.00 98.44 71 ASN A CA 1
ATOM 517 C C . ASN A 1 71 ? 4.191 -5.556 2.626 1.00 98.44 71 ASN A C 1
ATOM 519 O O . ASN A 1 71 ? 4.575 -6.700 2.874 1.00 98.44 71 ASN A O 1
ATOM 523 N N . LEU A 1 72 ? 3.472 -4.828 3.474 1.00 98.62 72 LEU A N 1
ATOM 524 C CA . LEU A 1 72 ? 3.024 -5.277 4.784 1.00 98.62 72 LEU A CA 1
ATOM 525 C C . LEU A 1 72 ? 1.499 -5.211 4.878 1.00 98.62 72 LEU A C 1
ATOM 527 O O . LEU A 1 72 ? 0.869 -4.369 4.235 1.00 98.62 72 LEU A O 1
ATOM 531 N N . MET A 1 73 ? 0.915 -6.061 5.722 1.00 98.81 73 MET A N 1
ATOM 532 C CA . MET A 1 73 ? -0.503 -5.990 6.075 1.00 98.81 73 MET A CA 1
ATOM 533 C C . MET A 1 73 ? -0.668 -5.989 7.590 1.00 98.81 73 MET A C 1
ATOM 535 O O . MET A 1 73 ? -0.328 -6.968 8.255 1.00 98.81 73 MET A O 1
ATOM 539 N N . PHE A 1 74 ? -1.229 -4.911 8.126 1.00 98.81 74 PHE A N 1
ATOM 540 C CA . PHE A 1 74 ? -1.646 -4.820 9.520 1.00 98.81 74 PHE A CA 1
ATOM 541 C C . PHE A 1 74 ? -3.135 -5.117 9.624 1.00 98.81 74 PHE A C 1
ATOM 543 O O . PHE A 1 74 ? -3.904 -4.659 8.784 1.00 98.81 74 PHE A O 1
ATOM 550 N N . ARG A 1 75 ? -3.549 -5.839 10.662 1.00 98.75 75 ARG A N 1
ATOM 551 C CA . ARG A 1 75 ? -4.942 -6.229 10.885 1.00 98.75 75 ARG A CA 1
ATOM 552 C C . ARG A 1 75 ? -5.394 -5.895 12.298 1.00 98.75 75 ARG A C 1
ATOM 554 O O . ARG A 1 75 ? -4.642 -6.100 13.252 1.00 98.75 75 ARG A O 1
ATOM 561 N N . SER A 1 76 ? -6.641 -5.459 12.416 1.00 98.75 76 SER A N 1
ATOM 562 C CA . SER A 1 76 ? -7.407 -5.416 13.658 1.00 98.75 76 SER A CA 1
ATOM 563 C C . SER A 1 76 ? -8.630 -6.324 13.549 1.00 98.75 76 SER A C 1
ATOM 565 O O . SER A 1 76 ? -9.293 -6.341 12.513 1.00 98.75 76 SER A O 1
ATOM 567 N N . THR A 1 77 ? -8.925 -7.054 14.625 1.00 98.50 77 THR A N 1
ATOM 568 C CA . THR A 1 77 ? -10.088 -7.955 14.747 1.00 98.50 77 THR A CA 1
ATOM 569 C C . THR A 1 77 ? -11.043 -7.528 15.865 1.00 98.50 77 THR A C 1
ATOM 571 O O . THR A 1 77 ? -11.945 -8.269 16.243 1.00 98.50 77 THR A O 1
ATOM 574 N N . ASP A 1 78 ? -10.800 -6.367 16.475 1.00 97.81 78 ASP A N 1
ATOM 575 C CA . ASP A 1 78 ? -11.475 -5.899 17.690 1.00 97.81 78 ASP A CA 1
ATOM 576 C C . ASP A 1 78 ? -12.023 -4.474 17.533 1.00 97.81 78 ASP A C 1
ATOM 578 O O . ASP A 1 78 ? -12.109 -3.704 18.492 1.00 97.81 78 ASP A O 1
ATOM 582 N N . GLY A 1 79 ? -12.388 -4.117 16.299 1.00 95.81 79 GLY A N 1
ATOM 583 C CA . GLY A 1 79 ? -12.933 -2.807 15.960 1.00 95.81 79 GLY A CA 1
ATOM 584 C C . GLY A 1 79 ? -11.892 -1.686 15.904 1.00 95.81 79 GLY A C 1
ATOM 585 O O . GLY A 1 79 ? -12.284 -0.521 15.868 1.00 95.81 79 GLY A O 1
ATOM 586 N N . GLY A 1 80 ? -10.596 -2.007 15.852 1.00 96.75 80 GLY A N 1
ATOM 587 C CA . GLY A 1 80 ? -9.494 -1.046 15.755 1.00 96.75 80 GLY A CA 1
ATOM 588 C C . GLY A 1 80 ? -8.789 -0.746 17.076 1.00 96.75 80 GLY A C 1
ATOM 589 O O . GLY A 1 80 ? -7.955 0.158 17.098 1.00 96.75 80 GLY A O 1
ATOM 590 N N . ASN A 1 81 ? -9.098 -1.472 18.157 1.00 96.50 81 ASN A N 1
ATOM 591 C CA . ASN A 1 81 ? -8.481 -1.258 19.468 1.00 96.50 81 ASN A CA 1
ATOM 592 C C . ASN A 1 81 ? -7.034 -1.766 19.500 1.00 96.50 81 ASN A C 1
ATOM 594 O O . ASN A 1 81 ? -6.154 -1.103 20.057 1.00 96.50 81 ASN A O 1
ATOM 598 N N . THR A 1 82 ? -6.780 -2.917 18.877 1.00 98.00 82 THR A N 1
ATOM 599 C CA . THR A 1 82 ? -5.444 -3.495 18.716 1.00 98.00 82 THR A CA 1
ATOM 600 C C . THR A 1 82 ? -5.150 -3.810 17.253 1.00 98.00 82 THR A C 1
ATOM 602 O O . THR A 1 82 ? -6.050 -4.073 16.453 1.00 98.00 82 THR A O 1
ATOM 605 N N . TRP A 1 83 ? -3.865 -3.750 16.901 1.00 98.62 83 TRP A N 1
ATOM 606 C CA . TRP A 1 83 ? -3.366 -3.948 15.543 1.00 98.62 83 TRP A CA 1
ATOM 607 C C . TRP A 1 83 ? -2.141 -4.852 15.567 1.00 98.62 83 TRP A C 1
ATOM 609 O O . TRP A 1 83 ? -1.270 -4.700 16.421 1.00 98.62 83 TRP A O 1
ATOM 619 N N . THR A 1 84 ? -2.059 -5.779 14.617 1.00 98.50 84 THR A N 1
ATOM 620 C CA . THR A 1 84 ? -0.919 -6.692 14.461 1.00 98.50 84 THR A CA 1
ATOM 621 C C . THR A 1 84 ? -0.447 -6.685 13.015 1.00 98.50 84 THR A C 1
ATOM 623 O O . THR A 1 84 ? -1.276 -6.736 12.112 1.00 98.50 84 THR A O 1
ATOM 626 N N . ASN A 1 85 ? 0.869 -6.653 12.777 1.00 98.56 85 ASN A N 1
ATOM 627 C CA . ASN A 1 85 ? 1.410 -6.969 11.454 1.00 98.56 85 ASN A CA 1
ATOM 628 C C . ASN A 1 85 ? 1.228 -8.472 11.187 1.00 98.56 85 ASN A C 1
ATOM 630 O O . ASN A 1 85 ? 1.885 -9.298 11.818 1.00 98.56 85 ASN A O 1
ATOM 634 N N . THR A 1 86 ? 0.324 -8.812 10.276 1.00 98.50 86 THR A N 1
ATOM 635 C CA . THR A 1 86 ? -0.032 -10.193 9.923 1.00 98.50 86 THR A CA 1
ATOM 636 C C . THR A 1 86 ? 0.769 -10.738 8.746 1.00 98.50 86 THR A C 1
ATOM 638 O O . THR A 1 86 ? 0.865 -11.952 8.591 1.00 98.50 86 THR A O 1
ATOM 641 N N . TYR A 1 87 ? 1.374 -9.865 7.936 1.00 98.56 87 TYR A N 1
ATOM 642 C CA . TYR A 1 87 ? 2.097 -10.270 6.737 1.00 98.56 87 TYR A CA 1
ATOM 643 C C . TYR A 1 87 ? 3.214 -9.290 6.391 1.00 98.56 87 TYR A C 1
ATOM 645 O O . TYR A 1 87 ? 2.980 -8.089 6.302 1.00 98.56 87 TYR A O 1
ATOM 653 N N . THR A 1 88 ? 4.395 -9.832 6.097 1.00 98.44 88 THR A N 1
ATOM 654 C CA . THR A 1 88 ? 5.495 -9.129 5.429 1.00 98.44 88 THR A CA 1
ATOM 655 C C . THR A 1 88 ? 5.851 -9.918 4.176 1.00 98.44 88 THR A C 1
ATOM 657 O O . THR A 1 88 ? 6.240 -11.084 4.258 1.00 98.44 88 THR A O 1
ATOM 660 N N . GLY A 1 89 ? 5.686 -9.292 3.015 1.00 97.56 89 GLY A N 1
ATOM 661 C CA . GLY A 1 89 ? 5.937 -9.918 1.725 1.00 97.56 89 GLY A CA 1
ATOM 662 C C . GLY A 1 89 ? 7.418 -10.025 1.357 1.00 97.56 89 GLY A C 1
ATOM 663 O O . GLY A 1 89 ? 8.279 -9.446 2.024 1.00 97.56 89 GLY A O 1
ATOM 664 N N . PRO A 1 90 ? 7.728 -10.747 0.266 1.00 97.25 90 PRO A N 1
ATOM 665 C CA . PRO A 1 90 ? 9.075 -10.785 -0.287 1.00 97.25 90 PRO A CA 1
ATOM 666 C C . PRO A 1 90 ? 9.516 -9.396 -0.758 1.00 97.25 90 PRO A C 1
ATOM 668 O O . PRO A 1 90 ? 8.692 -8.515 -1.024 1.00 97.25 90 PRO A O 1
ATOM 671 N N . THR A 1 91 ? 10.829 -9.215 -0.885 1.00 97.75 91 THR A N 1
ATOM 672 C CA . THR A 1 91 ? 11.396 -7.945 -1.328 1.00 97.75 91 THR A CA 1
ATOM 673 C C . THR A 1 91 ? 11.332 -7.788 -2.846 1.00 97.75 91 THR A C 1
ATOM 675 O O . THR A 1 91 ? 11.457 -8.761 -3.591 1.00 97.75 91 THR A O 1
ATOM 678 N N . PHE A 1 92 ? 11.154 -6.555 -3.316 1.00 97.44 92 PHE A N 1
ATOM 679 C CA . PHE A 1 92 ? 11.109 -6.215 -4.736 1.00 97.44 92 PHE A CA 1
ATOM 680 C C . PHE A 1 92 ? 11.749 -4.852 -5.026 1.00 97.44 92 PHE A C 1
ATOM 682 O O . PHE A 1 92 ? 11.937 -4.015 -4.136 1.00 97.44 92 PHE A O 1
ATOM 689 N N . SER A 1 93 ? 12.090 -4.633 -6.296 1.00 97.31 93 SER A N 1
ATOM 690 C CA . SER A 1 93 ? 12.585 -3.351 -6.799 1.00 97.31 93 SER A CA 1
ATOM 691 C C . SER A 1 93 ? 11.430 -2.407 -7.128 1.00 97.31 93 SER A C 1
ATOM 693 O O . SER A 1 93 ? 10.370 -2.815 -7.605 1.00 97.31 93 SER A O 1
ATOM 695 N N . GLY A 1 94 ? 11.633 -1.122 -6.863 1.00 96.31 94 GLY A N 1
ATOM 696 C CA . GLY A 1 94 ? 10.619 -0.098 -7.057 1.00 96.31 94 GLY A CA 1
ATOM 697 C C . GLY A 1 94 ? 10.333 0.211 -8.524 1.00 96.31 94 GLY A C 1
ATOM 698 O O . GLY A 1 94 ? 11.279 0.210 -9.309 1.00 96.31 94 GLY A O 1
ATOM 699 N N . PRO A 1 95 ? 9.083 0.542 -8.909 1.00 96.69 95 PRO A N 1
ATOM 700 C CA . PRO A 1 95 ? 8.831 1.000 -10.262 1.00 96.69 95 PRO A CA 1
ATOM 701 C C . PRO A 1 95 ? 9.446 2.388 -10.471 1.00 96.69 95 PRO A C 1
ATOM 703 O O . PRO A 1 95 ? 9.606 3.166 -9.523 1.00 96.69 95 PRO A O 1
ATOM 706 N N . GLY A 1 96 ? 9.754 2.701 -11.722 1.00 95.75 96 GLY A N 1
ATOM 707 C CA . GLY A 1 96 ? 10.237 4.001 -12.153 1.00 95.75 96 GLY A CA 1
ATOM 708 C C . GLY A 1 96 ? 11.286 3.912 -13.254 1.00 95.75 96 GLY A C 1
ATOM 709 O O . GLY A 1 96 ? 11.986 2.919 -13.416 1.00 95.75 96 GLY A O 1
ATOM 710 N N . THR A 1 97 ? 11.399 4.996 -14.012 1.00 94.75 97 THR A N 1
ATOM 711 C CA . THR A 1 97 ? 12.409 5.192 -15.061 1.00 94.75 97 THR A CA 1
ATOM 712 C C . THR A 1 97 ? 13.640 5.947 -14.559 1.00 94.75 97 THR A C 1
ATOM 714 O O . THR A 1 97 ? 14.616 6.093 -15.289 1.00 94.75 97 THR A O 1
ATOM 717 N N . GLY A 1 98 ? 13.582 6.496 -13.343 1.00 94.56 98 GLY A N 1
ATOM 718 C CA . GLY A 1 98 ? 14.614 7.367 -12.798 1.00 94.56 98 GLY A CA 1
ATOM 719 C C . GLY A 1 98 ? 14.377 7.730 -11.335 1.00 94.56 98 GLY A C 1
ATOM 720 O O . GLY A 1 98 ? 13.505 7.171 -10.664 1.00 94.56 98 GLY A O 1
ATOM 721 N N . LEU A 1 99 ? 15.184 8.673 -10.855 1.00 94.56 99 LEU A N 1
ATOM 722 C CA . LEU A 1 99 ? 15.092 9.250 -9.519 1.00 94.56 99 LEU A CA 1
ATOM 723 C C . LEU A 1 99 ? 14.729 10.729 -9.620 1.00 94.56 99 LEU A C 1
ATOM 725 O O . LEU A 1 99 ? 15.044 11.396 -10.602 1.00 94.56 99 LEU A O 1
ATOM 729 N N . CYS A 1 100 ? 14.082 11.248 -8.583 1.00 93.88 100 CYS A N 1
ATOM 730 C CA . CYS A 1 100 ? 13.842 12.676 -8.452 1.00 93.88 100 CYS A CA 1
ATOM 731 C C . CYS A 1 100 ? 15.164 13.413 -8.169 1.00 93.88 100 CYS A C 1
ATOM 733 O O . CYS A 1 100 ? 15.832 13.116 -7.178 1.00 93.88 100 CYS A O 1
ATOM 735 N N . ASP A 1 101 ? 15.508 14.408 -8.992 1.00 91.81 101 ASP A N 1
ATOM 736 C CA . ASP A 1 101 ? 16.783 15.144 -8.906 1.00 91.81 101 ASP A CA 1
ATOM 737 C C . ASP A 1 101 ? 17.008 15.823 -7.548 1.00 91.81 101 ASP A C 1
ATOM 739 O O . ASP A 1 101 ? 18.128 15.880 -7.045 1.00 91.81 101 ASP A O 1
ATOM 743 N N . SER A 1 102 ? 15.941 16.345 -6.938 1.00 92.00 102 SER A N 1
ATOM 744 C CA . SER A 1 102 ? 16.021 17.056 -5.657 1.00 92.00 102 SER A CA 1
ATOM 745 C C . SER A 1 102 ? 16.012 16.129 -4.443 1.00 92.00 102 SER A C 1
ATOM 747 O O . SER A 1 102 ? 16.351 16.564 -3.343 1.00 92.00 102 SER A O 1
ATOM 749 N N . ASN A 1 103 ? 15.608 14.867 -4.615 1.00 93.44 103 ASN A N 1
ATOM 750 C CA . ASN A 1 103 ? 15.607 13.867 -3.557 1.00 93.44 103 ASN A CA 1
ATOM 751 C C . ASN A 1 103 ? 15.573 12.449 -4.148 1.00 93.44 103 ASN A C 1
ATOM 753 O O . ASN A 1 103 ? 14.504 11.929 -4.483 1.00 93.44 103 ASN A O 1
ATOM 757 N N . SER A 1 104 ? 16.740 11.805 -4.185 1.00 94.06 104 SER A N 1
ATOM 758 C CA . SER A 1 104 ? 16.939 10.456 -4.726 1.00 94.06 104 SER A CA 1
ATOM 759 C C . SER A 1 104 ? 16.215 9.348 -3.957 1.00 94.06 104 SER A C 1
ATOM 761 O O . SER A 1 104 ? 16.167 8.214 -4.433 1.00 94.06 104 SER A O 1
ATOM 763 N N . TYR A 1 105 ? 15.604 9.659 -2.810 1.00 95.31 105 TYR A N 1
ATOM 764 C CA . TYR A 1 105 ? 14.682 8.748 -2.142 1.00 95.31 105 TYR A CA 1
ATOM 765 C C . TYR A 1 105 ? 13.495 8.393 -3.043 1.00 95.31 105 TYR A C 1
ATOM 767 O O . TYR A 1 105 ? 13.032 7.258 -3.024 1.00 95.31 105 TYR A O 1
ATOM 775 N N . PHE A 1 106 ? 12.998 9.337 -3.848 1.00 95.62 106 PHE A N 1
ATOM 776 C CA . PHE A 1 106 ? 11.808 9.114 -4.663 1.00 95.62 106 PHE A CA 1
ATOM 777 C C . PHE A 1 106 ? 12.148 8.642 -6.076 1.00 95.62 106 PHE A C 1
ATOM 779 O O . PHE A 1 106 ? 12.859 9.323 -6.814 1.00 95.62 106 PHE A O 1
ATOM 786 N N . ALA A 1 107 ? 11.558 7.515 -6.471 1.00 95.50 107 ALA A N 1
ATOM 787 C CA . ALA A 1 107 ? 11.509 7.065 -7.854 1.00 95.50 107 ALA A CA 1
ATOM 788 C C . ALA A 1 107 ? 10.491 7.877 -8.669 1.00 95.50 107 ALA A C 1
ATOM 790 O O . ALA A 1 107 ? 9.523 8.425 -8.126 1.00 95.50 107 ALA A O 1
ATOM 791 N N . THR A 1 108 ? 10.710 7.943 -9.979 1.00 95.06 108 THR A N 1
ATOM 792 C CA . THR A 1 108 ? 9.896 8.723 -10.915 1.00 95.06 108 THR A CA 1
ATOM 793 C C . THR A 1 108 ? 9.461 7.893 -12.123 1.00 95.06 108 THR A C 1
ATOM 795 O O . THR A 1 108 ? 10.253 7.148 -12.694 1.00 95.06 108 THR A O 1
ATOM 798 N N . MET A 1 109 ? 8.198 8.026 -12.541 1.00 92.50 109 MET A N 1
ATOM 799 C CA . MET A 1 109 ? 7.610 7.209 -13.621 1.00 92.50 109 MET A CA 1
ATOM 800 C C . MET A 1 109 ? 7.841 7.768 -15.028 1.00 92.50 109 MET A C 1
ATOM 802 O O . MET A 1 109 ? 7.855 7.015 -15.996 1.00 92.50 109 MET A O 1
ATOM 806 N N . PHE A 1 110 ? 8.021 9.086 -15.144 1.00 87.69 110 PHE A N 1
ATOM 807 C CA . PHE A 1 110 ? 8.262 9.779 -16.409 1.00 87.69 110 PHE A CA 1
ATOM 808 C C . PHE A 1 110 ? 9.302 10.874 -16.188 1.00 87.69 110 PHE A C 1
ATOM 810 O O . PHE A 1 110 ? 8.955 11.976 -15.761 1.00 87.69 110 PHE A O 1
ATOM 817 N N . GLY A 1 111 ? 10.582 10.577 -16.424 1.00 80.56 111 GLY A N 1
ATOM 818 C CA . GLY A 1 111 ? 11.654 11.554 -16.197 1.00 80.56 111 GLY A CA 1
ATOM 819 C C . GLY A 1 111 ? 11.690 11.995 -14.735 1.00 80.56 111 GLY A C 1
ATOM 820 O O . GLY A 1 111 ? 11.875 11.153 -13.871 1.00 80.56 111 GLY A O 1
ATOM 821 N N . THR A 1 112 ? 11.473 13.278 -14.437 1.00 77.06 112 THR A N 1
ATOM 822 C CA . THR A 1 112 ? 11.504 13.825 -13.063 1.00 77.06 112 THR A CA 1
ATOM 823 C C . THR A 1 112 ? 10.139 14.303 -12.542 1.00 77.06 112 THR A C 1
ATOM 825 O O . THR A 1 112 ? 10.058 14.852 -11.446 1.00 77.06 112 THR A O 1
ATOM 828 N N . TYR A 1 113 ? 9.046 14.087 -13.290 1.00 80.94 113 TYR A N 1
ATOM 829 C CA . TYR A 1 113 ? 7.757 14.749 -13.025 1.00 80.94 113 TYR A CA 1
ATOM 830 C C . TYR A 1 113 ? 6.870 14.038 -11.993 1.00 80.94 113 TYR A C 1
ATOM 832 O O . TYR A 1 113 ? 6.358 14.668 -11.069 1.00 80.94 113 TYR A O 1
ATOM 840 N N . TRP A 1 114 ? 6.662 12.726 -12.149 1.00 91.38 114 TRP A N 1
ATOM 841 C CA . TRP A 1 114 ? 5.677 11.969 -11.367 1.00 91.38 114 TRP A CA 1
ATOM 842 C C . TRP A 1 114 ? 6.358 10.983 -10.431 1.00 91.38 114 TRP A C 1
ATOM 844 O O . TRP A 1 114 ? 6.913 9.985 -10.886 1.00 91.38 114 TRP A O 1
ATOM 854 N N . ARG A 1 115 ? 6.301 11.264 -9.125 1.00 93.12 115 ARG A N 1
ATOM 855 C CA . ARG A 1 115 ? 6.830 10.374 -8.086 1.00 93.12 115 ARG A CA 1
ATOM 856 C C . ARG A 1 115 ? 5.865 9.227 -7.821 1.00 93.12 115 ARG A C 1
ATOM 858 O O . ARG A 1 115 ? 4.676 9.460 -7.617 1.00 93.12 115 ARG A O 1
ATOM 865 N N . HIS A 1 116 ? 6.389 8.011 -7.757 1.00 94.44 116 HIS A N 1
ATOM 866 C CA . HIS A 1 116 ? 5.627 6.838 -7.349 1.00 94.44 116 HIS A CA 1
ATOM 867 C C . HIS A 1 116 ? 6.571 5.793 -6.763 1.00 94.44 116 HIS A C 1
ATOM 869 O O . HIS A 1 116 ? 7.627 5.527 -7.330 1.00 94.44 116 HIS A O 1
ATOM 875 N N . MET A 1 117 ? 6.191 5.193 -5.635 1.00 95.50 117 MET A N 1
ATOM 876 C CA . MET A 1 117 ? 7.033 4.210 -4.947 1.00 95.50 117 MET A CA 1
ATOM 877 C C . MET A 1 117 ? 6.405 2.810 -4.907 1.00 95.50 117 MET A C 1
ATOM 879 O O . MET A 1 117 ? 6.764 1.994 -4.065 1.00 95.50 117 MET A O 1
ATOM 883 N N . GLY A 1 118 ? 5.531 2.480 -5.856 1.00 96.00 118 GLY A N 1
ATOM 884 C CA . GLY A 1 118 ? 4.952 1.137 -5.940 1.00 96.00 118 GLY A CA 1
ATOM 885 C C . GLY A 1 118 ? 3.788 0.890 -4.986 1.00 96.00 118 GLY A C 1
ATOM 886 O O . GLY A 1 118 ? 3.454 -0.253 -4.701 1.00 96.00 118 GLY A O 1
ATOM 887 N N . TRP A 1 119 ? 3.178 1.963 -4.483 1.00 95.75 119 TRP A N 1
ATOM 888 C CA . TRP A 1 119 ? 1.989 1.913 -3.632 1.00 95.75 119 TRP A CA 1
ATOM 889 C C . TRP A 1 119 ? 0.805 1.241 -4.330 1.00 95.75 119 TRP A C 1
ATOM 891 O O . TRP A 1 119 ? 0.797 1.064 -5.552 1.00 95.75 119 TRP A O 1
ATOM 901 N N . GLY A 1 120 ? -0.196 0.892 -3.532 1.00 96.69 120 GLY A N 1
ATOM 902 C CA . GLY A 1 120 ? -1.284 0.023 -3.939 1.00 96.69 120 GLY A CA 1
ATOM 903 C C . GLY A 1 120 ? -2.593 0.283 -3.207 1.00 96.69 120 GLY A C 1
ATOM 904 O O . GLY A 1 120 ? -2.728 1.272 -2.494 1.00 96.69 120 GLY A O 1
ATOM 905 N N . GLU A 1 121 ? -3.533 -0.640 -3.373 1.00 98.38 121 GLU A N 1
ATOM 906 C CA . GLU A 1 121 ? -4.871 -0.587 -2.782 1.00 98.38 121 GLU A CA 1
ATOM 907 C C . GLU A 1 121 ? -5.256 -1.979 -2.254 1.00 98.38 121 GLU A C 1
ATOM 909 O O . GLU A 1 121 ? -5.211 -2.952 -3.022 1.00 98.38 121 GLU A O 1
ATOM 914 N N . PRO A 1 122 ? -5.594 -2.125 -0.961 1.00 98.50 122 PRO A N 1
ATOM 915 C CA . PRO A 1 122 ? -6.179 -3.337 -0.417 1.00 98.50 122 PRO A CA 1
ATOM 916 C C . PRO A 1 122 ? -7.710 -3.310 -0.523 1.00 98.50 122 PRO A C 1
ATOM 918 O O . PRO A 1 122 ? -8.335 -2.267 -0.386 1.00 98.50 122 PRO A O 1
ATOM 921 N N . ALA A 1 123 ? -8.340 -4.476 -0.655 1.00 98.56 123 ALA A N 1
ATOM 922 C CA . ALA A 1 123 ? -9.751 -4.637 -0.297 1.00 98.56 123 ALA A CA 1
ATOM 923 C C . ALA A 1 123 ? -9.992 -5.999 0.349 1.00 98.56 123 ALA A C 1
ATOM 925 O O . ALA A 1 123 ? -9.281 -6.965 0.060 1.00 98.56 123 ALA A O 1
ATOM 926 N N . ALA A 1 124 ? -10.998 -6.082 1.216 1.00 98.31 124 ALA A N 1
ATOM 927 C CA . ALA A 1 124 ? -11.296 -7.291 1.970 1.00 98.31 124 ALA A CA 1
ATOM 928 C C . ALA A 1 124 ? -12.788 -7.632 1.937 1.00 98.31 124 ALA A C 1
ATOM 930 O O . ALA A 1 124 ? -13.642 -6.748 1.991 1.00 98.31 124 ALA A O 1
ATOM 931 N N . PHE A 1 125 ? -13.090 -8.924 1.843 1.00 98.25 125 PHE A N 1
ATOM 932 C CA . PHE A 1 125 ? -14.447 -9.448 1.937 1.00 98.25 125 PHE A CA 1
ATOM 933 C C . PHE A 1 125 ? -14.429 -10.913 2.372 1.00 98.25 125 PHE A C 1
ATOM 935 O O . PHE A 1 125 ? -13.848 -11.759 1.691 1.00 98.25 125 PHE A O 1
ATOM 942 N N . ASN A 1 126 ? -15.119 -11.219 3.468 1.00 97.81 126 ASN A N 1
ATOM 943 C CA . ASN A 1 126 ? -15.346 -12.569 3.971 1.00 97.81 126 ASN A CA 1
ATOM 944 C C . ASN A 1 126 ? -14.067 -13.418 4.064 1.00 97.81 126 ASN A C 1
ATOM 946 O O . ASN A 1 126 ? -13.954 -14.466 3.425 1.00 97.81 126 ASN A O 1
ATOM 950 N N . HIS A 1 127 ? -13.091 -12.949 4.845 1.00 97.88 127 HIS A N 1
ATOM 951 C CA . HIS A 1 127 ? -11.782 -13.592 5.046 1.00 97.88 127 HIS A CA 1
ATOM 952 C C . HIS A 1 127 ? -10.850 -13.596 3.821 1.00 97.88 127 HIS A C 1
ATOM 954 O O . HIS A 1 127 ? -9.710 -14.063 3.920 1.00 97.88 127 HIS A O 1
ATOM 960 N N . VAL A 1 128 ? -11.282 -13.052 2.680 1.00 98.56 128 VAL A N 1
ATOM 961 C CA . VAL A 1 128 ? -10.430 -12.842 1.508 1.00 98.56 128 VAL A CA 1
ATOM 962 C C . VAL A 1 128 ? -9.867 -11.430 1.546 1.00 98.56 128 VAL A C 1
ATOM 964 O O . VAL A 1 128 ? -10.625 -10.464 1.553 1.00 98.56 128 VAL A O 1
ATOM 967 N N . VAL A 1 129 ? -8.540 -11.306 1.509 1.00 98.69 129 VAL A N 1
ATOM 968 C CA . VAL A 1 129 ? -7.844 -10.012 1.431 1.00 98.69 129 VAL A CA 1
ATOM 969 C C . VAL A 1 129 ? -7.109 -9.935 0.103 1.00 98.69 129 VAL A C 1
ATOM 971 O O . VAL A 1 129 ? -6.263 -10.770 -0.206 1.00 98.69 129 VAL A O 1
ATOM 974 N N . SER A 1 130 ? -7.454 -8.940 -0.696 1.00 98.69 130 SER A N 1
ATOM 975 C CA . SER A 1 130 ? -6.867 -8.638 -1.996 1.00 98.69 130 SER A CA 1
ATOM 976 C C . SER A 1 130 ? -5.962 -7.422 -1.879 1.00 98.69 130 SER A C 1
ATOM 978 O O . SER A 1 130 ? -6.309 -6.480 -1.174 1.00 98.69 130 SER A O 1
ATOM 980 N N . TYR A 1 131 ? -4.837 -7.410 -2.589 1.00 98.75 131 TYR A N 1
ATOM 981 C CA . TYR A 1 131 ? -3.974 -6.235 -2.676 1.00 98.75 131 TYR A CA 1
ATOM 982 C C . TYR A 1 131 ? -3.371 -6.116 -4.076 1.00 98.75 131 TYR A C 1
ATOM 984 O O . TYR A 1 131 ? -2.795 -7.079 -4.590 1.00 98.75 131 TYR A O 1
ATOM 992 N N . VAL A 1 132 ? -3.517 -4.939 -4.690 1.00 98.75 132 VAL A N 1
ATOM 993 C CA . VAL A 1 132 ? -2.845 -4.574 -5.945 1.00 98.75 132 VAL A CA 1
ATOM 994 C C . VAL A 1 132 ? -1.784 -3.537 -5.664 1.00 98.75 132 VAL A C 1
ATOM 996 O O . VAL A 1 132 ? -2.010 -2.643 -4.862 1.00 98.75 132 VAL A O 1
ATOM 999 N N . TYR A 1 133 ? -0.648 -3.630 -6.338 1.00 98.62 133 TYR A N 1
ATOM 1000 C CA . TYR A 1 133 ? 0.456 -2.685 -6.198 1.00 98.62 133 TYR A CA 1
ATOM 1001 C C . TYR A 1 133 ? 1.284 -2.645 -7.480 1.00 98.62 133 TYR A C 1
ATOM 1003 O O . TYR A 1 133 ? 1.099 -3.477 -8.370 1.00 98.62 133 TYR A O 1
ATOM 1011 N N . ALA A 1 134 ? 2.189 -1.675 -7.587 1.00 97.75 134 ALA A N 1
ATOM 1012 C CA . ALA A 1 134 ? 3.130 -1.611 -8.699 1.00 97.75 134 ALA A CA 1
ATOM 1013 C C . ALA A 1 134 ? 4.555 -1.944 -8.238 1.00 97.75 134 ALA A C 1
ATOM 1015 O O . ALA A 1 134 ? 4.991 -1.537 -7.164 1.00 97.75 134 ALA A O 1
ATOM 1016 N N . GLN A 1 135 ? 5.310 -2.650 -9.070 1.00 97.06 135 GLN A N 1
ATOM 1017 C CA . GLN A 1 135 ? 6.744 -2.885 -8.869 1.00 97.06 135 GLN A CA 1
ATOM 1018 C C . GLN A 1 135 ? 7.478 -2.795 -10.203 1.00 97.06 135 GLN A C 1
ATOM 1020 O O . GLN A 1 135 ? 6.843 -2.759 -11.255 1.00 97.06 135 GLN A O 1
ATOM 1025 N N . HIS A 1 136 ? 8.809 -2.764 -10.166 1.00 96.75 136 HIS A N 1
ATOM 1026 C CA . HIS A 1 136 ? 9.593 -2.892 -11.389 1.00 96.75 136 HIS A CA 1
ATOM 1027 C C . HIS A 1 136 ? 9.249 -4.211 -12.099 1.00 96.75 136 HIS A C 1
ATOM 1029 O O . HIS A 1 136 ? 9.154 -5.263 -11.457 1.00 96.75 136 HIS A O 1
ATOM 1035 N N . GLY A 1 137 ? 9.051 -4.147 -13.414 1.00 94.69 137 GLY A N 1
ATOM 1036 C CA . GLY A 1 137 ? 8.749 -5.306 -14.241 1.00 94.69 137 GLY A CA 1
ATOM 1037 C C . GLY A 1 137 ? 9.997 -6.116 -14.593 1.00 94.69 137 GLY A C 1
ATOM 1038 O O . GLY A 1 137 ? 11.090 -5.919 -14.052 1.00 94.69 137 GLY A O 1
ATOM 1039 N N . ALA A 1 138 ? 9.847 -7.062 -15.514 1.00 92.12 138 ALA A N 1
ATOM 1040 C CA . ALA A 1 138 ? 10.975 -7.849 -16.003 1.00 92.12 138 ALA A CA 1
ATOM 1041 C C . ALA A 1 138 ? 11.853 -7.044 -16.982 1.00 92.12 138 ALA A C 1
ATOM 1043 O O . ALA A 1 138 ? 11.363 -6.267 -17.801 1.00 92.12 138 ALA A O 1
ATOM 1044 N N . GLY A 1 139 ? 13.167 -7.281 -16.960 1.00 92.00 139 GLY A N 1
ATOM 1045 C CA . GLY A 1 139 ? 14.096 -6.658 -17.905 1.00 92.00 139 GLY A CA 1
ATOM 1046 C C . GLY A 1 139 ? 14.144 -5.135 -17.760 1.00 92.00 139 GLY A C 1
ATOM 1047 O O . GLY A 1 139 ? 14.534 -4.636 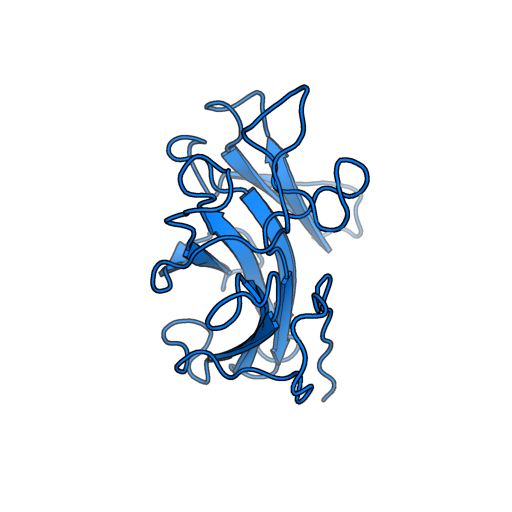-16.712 1.00 92.00 139 GLY A O 1
ATOM 1048 N N . ALA A 1 140 ? 13.786 -4.413 -18.824 1.00 92.75 140 ALA A N 1
ATOM 1049 C CA . ALA A 1 140 ? 13.773 -2.947 -18.859 1.00 92.75 140 ALA A CA 1
ATOM 1050 C C . ALA A 1 140 ? 12.379 -2.342 -18.599 1.00 92.75 140 ALA A C 1
ATOM 1052 O O . ALA A 1 140 ? 12.186 -1.145 -18.813 1.00 92.75 140 ALA A O 1
ATOM 1053 N N . ASP A 1 141 ? 11.398 -3.156 -18.200 1.00 95.12 141 ASP A N 1
ATOM 1054 C CA . ASP A 1 141 ? 10.060 -2.667 -17.893 1.00 95.12 141 ASP A CA 1
ATOM 1055 C C . ASP A 1 141 ? 10.043 -1.928 -16.550 1.00 95.12 141 ASP A C 1
ATOM 1057 O O . ASP A 1 141 ? 10.211 -2.515 -15.480 1.00 95.12 141 ASP A O 1
ATOM 1061 N N . ALA A 1 142 ? 9.844 -0.615 -16.626 1.00 95.50 142 ALA A N 1
ATOM 1062 C CA . ALA A 1 142 ? 9.928 0.282 -15.487 1.00 95.50 142 ALA A CA 1
ATOM 1063 C C . ALA A 1 142 ? 8.770 0.117 -14.493 1.00 95.50 142 ALA A C 1
ATOM 1065 O O . ALA A 1 142 ? 8.859 0.640 -13.382 1.00 95.50 142 ALA A O 1
ATOM 1066 N N . GLY A 1 143 ? 7.674 -0.555 -14.851 1.00 96.38 143 GLY A N 1
ATOM 1067 C CA . GLY A 1 143 ? 6.549 -0.700 -13.936 1.00 96.38 143 GLY A CA 1
ATOM 1068 C C . GLY A 1 143 ? 5.494 -1.668 -14.433 1.00 96.38 143 GLY A C 1
ATOM 1069 O O . GLY A 1 143 ? 4.949 -1.490 -15.513 1.00 96.38 143 GLY A O 1
ATOM 1070 N N . ASP A 1 144 ? 5.162 -2.630 -13.587 1.00 97.81 144 ASP A N 1
ATOM 1071 C CA . ASP A 1 144 ? 4.117 -3.619 -13.799 1.00 97.81 144 ASP A CA 1
ATOM 1072 C C . ASP A 1 144 ? 3.153 -3.610 -12.608 1.00 97.81 144 ASP A C 1
ATOM 1074 O O . ASP A 1 144 ? 3.554 -3.357 -11.465 1.00 97.81 144 ASP A O 1
ATOM 1078 N N . VAL A 1 145 ? 1.882 -3.929 -12.861 1.00 98.25 145 VAL A N 1
ATOM 1079 C CA . VAL A 1 145 ? 0.855 -4.059 -11.820 1.00 98.25 145 VAL A CA 1
ATOM 1080 C C . VAL A 1 145 ? 0.769 -5.511 -11.379 1.00 98.25 145 VAL A C 1
ATOM 1082 O O . VAL A 1 145 ? 0.554 -6.404 -12.198 1.00 98.25 145 VAL A O 1
ATOM 1085 N N . PHE A 1 146 ? 0.875 -5.742 -10.075 1.00 98.56 146 PHE A N 1
ATOM 1086 C CA . PHE A 1 146 ? 0.788 -7.062 -9.467 1.00 98.56 146 PHE A CA 1
ATOM 1087 C C . PHE A 1 146 ? -0.383 -7.164 -8.503 1.00 98.56 146 PHE A C 1
ATOM 1089 O O . PHE A 1 146 ? -0.781 -6.188 -7.870 1.00 98.56 146 PHE A O 1
ATOM 1096 N N . TYR A 1 147 ? -0.902 -8.380 -8.381 1.00 98.62 147 TYR A N 1
ATOM 1097 C CA . TYR A 1 147 ? -1.955 -8.771 -7.460 1.00 98.62 147 TYR A CA 1
ATOM 1098 C C . TYR A 1 147 ? -1.476 -9.888 -6.536 1.00 98.62 147 TYR A C 1
ATOM 1100 O O . TYR A 1 147 ? -0.871 -10.863 -6.990 1.00 98.62 147 TYR A O 1
ATOM 1108 N N . ILE A 1 148 ? -1.799 -9.771 -5.252 1.00 98.75 148 ILE A N 1
ATOM 1109 C CA . ILE A 1 148 ? -1.694 -10.856 -4.275 1.00 98.75 148 ILE A CA 1
ATOM 1110 C C . ILE A 1 148 ? -3.024 -11.031 -3.548 1.00 98.75 148 ILE A C 1
ATOM 1112 O O . ILE A 1 148 ? -3.774 -10.072 -3.345 1.00 98.75 148 ILE A O 1
ATOM 1116 N N . ARG A 1 149 ? -3.306 -12.267 -3.129 1.00 98.31 149 ARG A N 1
ATOM 1117 C CA . ARG A 1 149 ? -4.524 -12.603 -2.389 1.00 98.31 149 ARG A CA 1
ATOM 1118 C C . ARG A 1 149 ? -4.237 -13.504 -1.205 1.00 98.31 149 ARG A C 1
ATOM 1120 O O . ARG A 1 149 ? -3.535 -14.501 -1.352 1.00 98.31 149 ARG A O 1
ATOM 1127 N N . SER A 1 150 ? -4.870 -13.199 -0.086 1.00 98.81 150 SER A N 1
ATOM 1128 C CA . SER A 1 150 ? -5.040 -14.084 1.059 1.00 98.81 150 SER A CA 1
ATOM 1129 C C . SER A 1 150 ? -6.452 -14.667 1.072 1.00 98.81 150 SER A C 1
ATOM 1131 O O . SER A 1 150 ? -7.415 -13.982 0.726 1.00 98.81 150 SER A O 1
ATOM 1133 N N . THR A 1 151 ? -6.576 -15.925 1.488 1.00 98.50 151 THR A N 1
ATOM 1134 C CA . THR A 1 151 ? -7.858 -16.596 1.783 1.00 98.50 151 THR A CA 1
ATOM 1135 C C . THR A 1 151 ? -7.961 -17.016 3.252 1.00 98.50 151 THR A C 1
ATOM 1137 O O . THR A 1 151 ? -8.794 -17.844 3.605 1.00 98.50 151 THR A O 1
ATOM 1140 N N . ASP A 1 152 ? -7.070 -16.497 4.093 1.00 98.38 152 ASP A N 1
ATOM 1141 C CA . ASP A 1 152 ? -6.939 -16.810 5.515 1.00 98.38 152 ASP A CA 1
ATOM 1142 C C . ASP A 1 152 ? -6.844 -15.525 6.353 1.00 98.38 152 ASP A C 1
ATOM 1144 O O . ASP A 1 152 ? -6.108 -15.447 7.335 1.00 98.38 152 ASP A O 1
ATOM 1148 N N . SER A 1 153 ? -7.610 -14.500 5.962 1.00 98.25 153 SER A N 1
ATOM 1149 C CA . SER A 1 153 ? -7.700 -13.205 6.646 1.00 98.25 153 SER A CA 1
ATOM 1150 C C . SER A 1 153 ? -6.379 -12.438 6.773 1.00 98.25 153 SER A C 1
ATOM 1152 O O . SER A 1 153 ? -6.157 -11.747 7.769 1.00 98.25 153 SER A O 1
ATOM 1154 N N . GLY A 1 154 ? -5.521 -12.512 5.759 1.00 98.00 154 GLY A N 1
ATOM 1155 C CA . GLY A 1 154 ? -4.274 -11.752 5.674 1.00 98.00 154 GLY A CA 1
ATOM 1156 C C . GLY A 1 154 ? -3.073 -12.412 6.354 1.00 98.00 154 GLY A C 1
ATOM 1157 O O . GLY A 1 154 ? -2.063 -11.740 6.536 1.00 98.00 154 GLY A O 1
ATOM 1158 N N . GLN A 1 155 ? -3.160 -13.697 6.720 1.00 96.44 155 GLN A N 1
ATOM 1159 C CA . GLN A 1 155 ? -2.054 -14.421 7.361 1.00 96.44 155 GLN A CA 1
ATOM 1160 C C . GLN A 1 155 ? -1.030 -14.924 6.335 1.00 96.44 155 GLN A C 1
ATOM 1162 O O . GLN A 1 155 ? 0.176 -14.850 6.563 1.00 96.44 155 GLN A O 1
ATOM 1167 N N . THR A 1 156 ? -1.498 -15.417 5.189 1.00 98.12 156 THR A N 1
ATOM 1168 C CA . THR A 1 156 ? -0.656 -15.789 4.051 1.00 98.12 156 THR A CA 1
ATOM 1169 C C . THR A 1 156 ? -1.205 -15.196 2.763 1.00 98.12 156 THR A C 1
ATOM 1171 O O . THR A 1 156 ? -2.410 -15.014 2.603 1.00 98.12 156 THR A O 1
ATOM 1174 N N . PHE A 1 157 ? -0.313 -14.881 1.827 1.00 98.69 157 PHE A N 1
ATOM 1175 C CA . PHE A 1 157 ? -0.677 -14.358 0.514 1.00 98.69 157 PHE A CA 1
ATOM 1176 C C . PHE A 1 157 ? -0.107 -15.247 -0.588 1.00 98.69 157 PHE A C 1
ATOM 1178 O O . PHE A 1 157 ? 0.948 -15.866 -0.438 1.00 98.69 157 PHE A O 1
ATOM 1185 N N . SER A 1 158 ? -0.814 -15.297 -1.715 1.00 98.69 158 SER A N 1
ATOM 1186 C CA . SER A 1 158 ? -0.342 -15.940 -2.936 1.00 98.69 158 SER A CA 1
ATOM 1187 C C . SER A 1 158 ? 0.976 -15.335 -3.429 1.00 98.69 158 SER A C 1
ATOM 1189 O O . SER A 1 158 ? 1.317 -14.194 -3.112 1.00 98.69 158 SER A O 1
ATOM 1191 N N . ALA A 1 159 ? 1.674 -16.059 -4.307 1.00 97.81 159 ALA A N 1
ATOM 1192 C CA . ALA A 1 159 ? 2.722 -15.449 -5.120 1.00 97.81 159 ALA A CA 1
ATOM 1193 C C . ALA A 1 159 ? 2.155 -14.252 -5.925 1.00 97.81 159 ALA A C 1
ATOM 1195 O O . ALA A 1 159 ? 0.984 -14.310 -6.328 1.00 97.81 159 ALA A O 1
ATOM 1196 N N . PRO A 1 160 ? 2.948 -13.190 -6.174 1.00 98.06 160 PRO A N 1
ATOM 1197 C CA . PRO A 1 160 ? 2.514 -12.064 -6.997 1.00 98.06 160 PRO A CA 1
ATOM 1198 C C . PRO A 1 160 ? 2.131 -12.484 -8.420 1.00 98.06 160 PRO A C 1
ATOM 1200 O O . PRO A 1 160 ? 2.910 -13.130 -9.121 1.00 98.06 160 PRO A O 1
ATOM 1203 N N . LEU A 1 161 ? 0.943 -12.071 -8.859 1.00 97.75 161 LEU A N 1
ATOM 1204 C CA . LEU A 1 161 ? 0.436 -12.254 -10.218 1.00 97.75 161 LEU A CA 1
ATOM 1205 C C . LEU A 1 161 ? 0.507 -10.926 -10.980 1.00 97.75 161 LEU A C 1
ATOM 1207 O O . LEU A 1 161 ? -0.180 -9.982 -10.599 1.00 97.75 161 LEU A O 1
ATOM 1211 N N . LYS A 1 162 ? 1.285 -10.854 -12.068 1.00 97.62 162 LYS A N 1
ATOM 1212 C CA . LYS A 1 162 ? 1.264 -9.704 -12.991 1.00 97.62 162 LYS A CA 1
ATOM 1213 C C . LYS A 1 162 ? -0.116 -9.612 -13.663 1.00 97.62 162 LYS A C 1
ATOM 1215 O O . LYS A 1 162 ? -0.572 -10.594 -14.245 1.00 97.62 162 LYS A O 1
ATOM 1220 N N . LEU A 1 163 ? -0.773 -8.454 -13.573 1.00 97.44 163 LEU A N 1
ATOM 1221 C CA . LEU A 1 163 ? -2.113 -8.214 -14.124 1.00 97.44 163 LEU A CA 1
ATOM 1222 C C . LEU A 1 163 ? -2.089 -7.628 -15.537 1.00 97.44 163 LEU A C 1
ATOM 1224 O O . LEU A 1 163 ? -2.936 -7.978 -16.359 1.00 97.44 163 LEU A O 1
ATOM 1228 N N . ASN A 1 164 ? -1.157 -6.720 -15.831 1.00 96.12 164 ASN A N 1
ATOM 1229 C CA . ASN A 1 164 ? -1.044 -6.151 -17.170 1.00 96.12 164 ASN A CA 1
ATOM 1230 C C . ASN A 1 164 ? -0.415 -7.157 -18.144 1.00 96.12 164 ASN A C 1
ATOM 1232 O O . ASN A 1 164 ? 0.413 -7.987 -17.776 1.00 96.12 164 ASN A O 1
ATOM 1236 N N . THR A 1 165 ? -0.834 -7.089 -19.404 1.00 94.00 165 THR A N 1
ATOM 1237 C CA . THR A 1 165 ? -0.491 -8.071 -20.449 1.00 94.00 165 THR A CA 1
ATOM 1238 C C . THR A 1 165 ? 0.302 -7.463 -21.596 1.00 94.00 165 THR A C 1
ATOM 1240 O O . THR A 1 165 ? 0.506 -8.116 -22.621 1.00 94.00 165 THR A O 1
ATOM 1243 N N . ASP A 1 166 ? 0.733 -6.210 -21.460 1.00 92.06 166 ASP A N 1
ATOM 1244 C CA . ASP A 1 166 ? 1.487 -5.573 -22.520 1.00 92.06 166 ASP A CA 1
ATOM 1245 C C . ASP A 1 166 ? 2.845 -6.261 -22.711 1.00 92.06 166 ASP A C 1
ATOM 1247 O O . ASP A 1 166 ? 3.469 -6.773 -21.781 1.00 92.06 166 ASP A O 1
ATOM 1251 N N . THR A 1 167 ? 3.277 -6.300 -23.967 1.00 92.06 167 THR A N 1
ATOM 1252 C CA . THR A 1 167 ? 4.561 -6.874 -24.378 1.00 92.06 167 THR A CA 1
ATOM 1253 C C . THR A 1 167 ? 5.606 -5.780 -24.602 1.00 92.06 167 THR A C 1
ATOM 1255 O O . THR A 1 167 ? 6.546 -5.969 -25.375 1.00 92.06 167 THR A O 1
ATOM 1258 N N . THR A 1 168 ? 5.385 -4.593 -24.031 1.00 93.44 168 THR A N 1
ATOM 1259 C CA . THR A 1 168 ? 6.265 -3.433 -24.177 1.00 93.44 168 THR A CA 1
ATOM 1260 C C . THR A 1 168 ? 7.032 -3.199 -22.879 1.00 93.44 168 THR A C 1
ATOM 1262 O O . THR A 1 168 ? 7.065 -4.060 -22.013 1.00 93.44 168 THR A O 1
ATOM 1265 N N . THR A 1 169 ? 7.699 -2.053 -22.763 1.00 92.81 169 THR A N 1
ATOM 1266 C CA . THR A 1 169 ? 8.326 -1.587 -21.515 1.00 92.81 169 THR A CA 1
ATOM 1267 C C . THR A 1 169 ? 7.640 -0.313 -21.022 1.00 92.81 169 THR A C 1
ATOM 1269 O O . THR A 1 169 ? 8.286 0.593 -20.490 1.00 92.81 169 THR A O 1
ATOM 1272 N N . ARG A 1 170 ? 6.351 -0.150 -21.352 1.00 92.69 170 ARG A N 1
ATOM 1273 C CA . ARG A 1 170 ? 5.592 1.049 -21.001 1.00 92.69 170 ARG A CA 1
ATOM 1274 C C . ARG A 1 170 ? 5.072 0.886 -19.577 1.00 92.69 170 ARG A C 1
ATOM 1276 O O . ARG A 1 170 ? 4.232 0.015 -19.365 1.00 92.69 170 ARG A O 1
ATOM 1283 N N . PRO A 1 171 ? 5.472 1.765 -18.646 1.00 93.56 171 PRO A N 1
ATOM 1284 C CA . PRO A 1 171 ? 5.159 1.570 -17.243 1.00 93.56 171 PRO A CA 1
ATOM 1285 C C . PRO A 1 171 ? 3.648 1.553 -16.986 1.00 93.56 171 PRO A C 1
ATOM 1287 O O . PRO A 1 171 ? 2.938 2.495 -17.349 1.00 93.56 171 PRO A O 1
ATOM 1290 N N . GLN A 1 172 ? 3.191 0.516 -16.291 1.00 95.06 172 GLN A N 1
ATOM 1291 C CA . GLN A 1 172 ? 1.877 0.393 -15.669 1.00 95.06 172 GLN A CA 1
ATOM 1292 C C . GLN A 1 172 ? 2.011 0.652 -14.163 1.00 95.06 172 GLN A C 1
ATOM 1294 O O . GLN A 1 172 ? 2.877 0.095 -13.491 1.00 95.06 172 GLN A O 1
ATOM 1299 N N . TRP A 1 173 ? 1.192 1.554 -13.625 1.00 94.88 173 TRP A N 1
ATOM 1300 C CA . TRP A 1 173 ? 1.346 2.070 -12.261 1.00 94.88 173 TRP A CA 1
ATOM 1301 C C . TRP A 1 173 ? 0.036 2.698 -11.763 1.00 94.88 173 TRP A C 1
ATOM 1303 O O . TRP A 1 173 ? -0.908 2.840 -12.536 1.00 94.88 173 TRP A O 1
ATOM 1313 N N . GLN A 1 174 ? -0.023 3.054 -10.473 1.00 95.06 174 GLN A N 1
ATOM 1314 C CA . GLN A 1 174 ? -1.239 3.548 -9.794 1.00 95.06 174 GLN A CA 1
ATOM 1315 C C . GLN A 1 174 ? -2.469 2.626 -9.932 1.00 95.06 174 GLN A C 1
ATOM 1317 O O . GLN A 1 174 ? -3.549 3.078 -10.323 1.00 95.06 174 GLN A O 1
ATOM 1322 N N . PRO A 1 175 ? -2.345 1.326 -9.612 1.00 97.00 175 PRO A N 1
ATOM 1323 C CA . PRO A 1 175 ? -3.509 0.460 -9.600 1.00 97.00 175 PRO A CA 1
ATOM 1324 C C . PRO A 1 175 ? -4.433 0.815 -8.431 1.00 97.00 175 PRO A C 1
ATOM 1326 O O . PRO A 1 175 ? -3.987 1.262 -7.377 1.00 97.00 175 PRO A O 1
ATOM 1329 N N . ASN A 1 176 ? -5.721 0.558 -8.616 1.00 96.81 176 ASN A N 1
ATOM 1330 C CA . ASN A 1 176 ? -6.711 0.517 -7.547 1.00 96.81 176 ASN A CA 1
ATOM 1331 C C . ASN A 1 176 ? -7.558 -0.746 -7.722 1.00 96.81 176 ASN A C 1
ATOM 1333 O O . ASN A 1 176 ? -7.662 -1.278 -8.832 1.00 96.81 176 ASN A O 1
ATOM 1337 N N . LEU A 1 177 ? -8.139 -1.238 -6.632 1.00 96.62 177 LEU A N 1
ATOM 1338 C CA . LEU A 1 177 ? -9.071 -2.355 -6.665 1.00 96.62 177 LEU A CA 1
ATOM 1339 C C . LEU A 1 177 ? -10.246 -2.069 -5.733 1.00 96.62 177 LEU A C 1
ATOM 1341 O O . LEU A 1 177 ? -10.120 -1.335 -4.760 1.00 96.62 177 LEU A O 1
ATOM 1345 N N . SER A 1 178 ? -11.388 -2.683 -6.017 1.00 95.44 178 SER A N 1
ATOM 1346 C CA . SER A 1 178 ? -12.514 -2.748 -5.089 1.00 95.44 178 SER A CA 1
ATOM 1347 C C . SER A 1 178 ? -13.092 -4.158 -5.097 1.00 95.44 178 SER A C 1
ATOM 1349 O O . SER A 1 178 ? -12.872 -4.925 -6.038 1.00 95.44 178 SER A O 1
ATOM 1351 N N . VAL A 1 179 ? -13.806 -4.509 -4.032 1.00 95.06 179 VAL A N 1
ATOM 1352 C CA . VAL A 1 179 ? -14.526 -5.778 -3.912 1.00 95.06 179 VAL A CA 1
ATOM 1353 C C . VAL A 1 179 ? -15.989 -5.489 -3.600 1.00 95.06 179 VAL A C 1
ATOM 1355 O O . VAL A 1 179 ? -16.298 -4.547 -2.868 1.00 95.06 179 VAL A O 1
ATOM 1358 N N . SER A 1 180 ? -16.886 -6.288 -4.170 1.00 87.19 180 SER A N 1
ATOM 1359 C CA . SER A 1 180 ? -18.313 -6.281 -3.856 1.00 87.19 180 S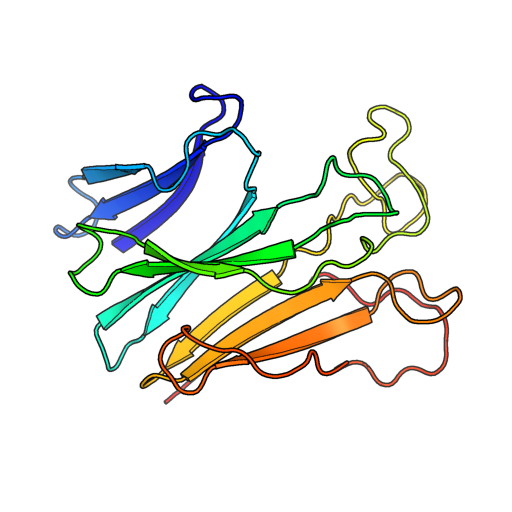ER A CA 1
ATOM 1360 C C . SER A 1 180 ? -18.744 -7.661 -3.344 1.00 87.19 180 SER A C 1
ATOM 1362 O O . SER A 1 180 ? -18.092 -8.646 -3.701 1.00 87.19 180 SER A O 1
ATOM 1364 N N . PRO A 1 181 ? -19.823 -7.737 -2.542 1.00 81.50 181 PRO A N 1
ATOM 1365 C CA . PRO A 1 181 ? -20.466 -9.001 -2.183 1.00 81.50 181 PRO A CA 1
ATOM 1366 C C . PRO A 1 181 ? -20.940 -9.819 -3.389 1.00 81.50 181 PRO A C 1
ATOM 1368 O O . PRO A 1 181 ? -21.197 -9.209 -4.457 1.00 81.50 181 PRO A O 1
#